Protein AF-A0A520XYL8-F1 (afdb_monomer_lite)

Radius of gyration: 13.06 Å; chains: 1; bounding box: 25×30×32 Å

pLDDT: mean 87.49, std 15.58, range [27.78, 97.94]

Structure (mmCIF, N/CA/C/O backbone):
data_AF-A0A520XYL8-F1
#
_entry.id   AF-A0A520XYL8-F1
#
loop_
_atom_site.group_PDB
_atom_site.id
_atom_site.type_symbol
_atom_site.label_atom_id
_atom_site.label_alt_id
_atom_site.label_comp_id
_atom_site.label_asym_id
_atom_site.label_entity_id
_atom_site.label_seq_id
_atom_site.pdbx_PDB_ins_code
_atom_site.Cartn_x
_atom_site.Cartn_y
_atom_site.Cartn_z
_atom_site.occupancy
_atom_site.B_iso_or_equiv
_atom_site.auth_seq_id
_atom_site.auth_comp_id
_atom_site.auth_asym_id
_atom_site.auth_atom_id
_atom_site.pdbx_PDB_model_num
ATOM 1 N N . MET A 1 1 ? 5.562 -12.865 8.473 1.00 27.78 1 MET A N 1
ATOM 2 C CA . MET A 1 1 ? 5.885 -11.681 9.290 1.00 27.78 1 MET A CA 1
ATOM 3 C C . MET A 1 1 ? 5.702 -10.500 8.352 1.00 27.78 1 MET A C 1
ATOM 5 O O . MET A 1 1 ? 6.429 -10.433 7.374 1.00 27.78 1 MET A O 1
ATOM 9 N N . SER A 1 2 ? 4.633 -9.726 8.512 1.00 30.05 2 SER A N 1
ATOM 10 C CA . SER A 1 2 ? 4.290 -8.602 7.631 1.00 30.05 2 SER A CA 1
ATOM 11 C C . SER A 1 2 ? 4.553 -7.315 8.400 1.00 30.05 2 SER A C 1
ATOM 13 O O . SER A 1 2 ? 3.876 -7.060 9.392 1.00 30.05 2 SER A O 1
ATOM 15 N N . GLU A 1 3 ? 5.569 -6.562 7.991 1.00 32.12 3 GLU A N 1
ATOM 16 C CA . GLU A 1 3 ? 5.846 -5.226 8.517 1.00 32.12 3 GLU A CA 1
ATOM 17 C C . GLU A 1 3 ? 4.922 -4.228 7.817 1.00 32.12 3 GLU A C 1
ATOM 19 O O . GLU A 1 3 ? 4.769 -4.277 6.596 1.00 32.12 3 GLU A O 1
ATOM 24 N N . ILE A 1 4 ? 4.273 -3.354 8.586 1.00 47.47 4 ILE A N 1
ATOM 25 C CA . ILE A 1 4 ? 3.420 -2.293 8.049 1.00 47.47 4 ILE A CA 1
ATOM 26 C C . ILE A 1 4 ? 4.076 -0.970 8.411 1.00 47.47 4 ILE A C 1
ATOM 28 O O . ILE A 1 4 ? 4.212 -0.630 9.586 1.00 47.47 4 ILE A O 1
ATOM 32 N N . PHE A 1 5 ? 4.492 -0.242 7.381 1.00 44.81 5 PHE A N 1
ATOM 33 C CA . PHE A 1 5 ? 4.976 1.124 7.502 1.00 44.81 5 PHE A CA 1
ATOM 34 C C . PHE A 1 5 ? 3.797 2.069 7.289 1.00 44.81 5 PHE A C 1
ATOM 36 O O . PHE A 1 5 ? 3.078 1.953 6.298 1.00 44.81 5 PHE A O 1
ATOM 43 N N . LEU A 1 6 ? 3.595 2.986 8.232 1.00 53.25 6 LEU A N 1
ATOM 44 C CA . LEU A 1 6 ? 2.607 4.054 8.133 1.00 53.25 6 LEU A CA 1
ATOM 45 C C . LEU A 1 6 ? 3.360 5.379 8.198 1.00 53.25 6 LEU A C 1
ATOM 47 O O . LEU A 1 6 ? 4.055 5.643 9.182 1.00 53.25 6 LEU A O 1
ATOM 51 N N . ASP A 1 7 ? 3.228 6.179 7.146 1.00 53.59 7 ASP A N 1
ATOM 52 C CA . ASP A 1 7 ? 3.666 7.570 7.120 1.00 53.59 7 ASP A CA 1
ATOM 53 C C . ASP A 1 7 ? 2.426 8.464 7.244 1.00 53.59 7 ASP A C 1
ATOM 55 O O . ASP A 1 7 ? 1.440 8.276 6.527 1.00 53.59 7 ASP A O 1
ATOM 59 N N . ASP A 1 8 ? 2.442 9.384 8.205 1.00 56.09 8 ASP A N 1
ATOM 60 C CA . ASP A 1 8 ? 1.325 10.282 8.513 1.00 56.09 8 ASP A CA 1
ATOM 61 C C . ASP A 1 8 ? 1.457 11.654 7.826 1.00 56.09 8 ASP A C 1
ATOM 63 O O . ASP A 1 8 ? 0.607 12.529 8.011 1.00 56.09 8 ASP A O 1
ATOM 67 N N . GLY A 1 9 ? 2.507 11.853 7.018 1.00 52.44 9 GLY A N 1
ATOM 68 C CA . GLY A 1 9 ? 2.725 13.072 6.236 1.00 52.44 9 GLY A CA 1
ATOM 69 C C . GLY A 1 9 ? 2.978 14.328 7.080 1.00 52.44 9 GLY A C 1
ATOM 70 O O . GLY A 1 9 ? 2.986 15.437 6.544 1.00 52.44 9 GLY A O 1
ATOM 71 N N . GLN A 1 10 ? 3.185 14.189 8.395 1.00 50.34 10 GLN A N 1
ATOM 72 C CA . GLN A 1 10 ? 3.330 15.299 9.341 1.00 50.34 10 GLN A CA 1
ATOM 73 C C . GLN A 1 10 ? 4.734 15.332 9.954 1.00 50.34 10 GLN A C 1
ATOM 75 O O . GLN A 1 10 ? 4.887 15.338 11.169 1.00 50.34 10 GLN A O 1
ATOM 80 N N . GLY A 1 11 ? 5.781 15.371 9.122 1.00 49.31 11 GLY A N 1
ATOM 81 C CA . GLY A 1 11 ? 7.109 15.907 9.471 1.00 49.31 11 GLY A CA 1
ATOM 82 C C . GLY A 1 11 ? 7.810 15.407 10.749 1.00 49.31 11 GLY A C 1
ATOM 83 O O . GLY A 1 11 ? 8.782 16.033 11.172 1.00 49.31 11 GLY A O 1
ATOM 84 N N . GLY A 1 12 ? 7.372 14.318 11.389 1.00 57.75 12 GLY A N 1
ATOM 85 C CA . GLY A 1 12 ? 7.960 13.898 12.656 1.00 57.75 12 GLY A CA 1
ATOM 86 C C . GLY A 1 12 ? 7.160 12.872 13.450 1.00 57.75 12 GLY A C 1
ATOM 87 O O . GLY A 1 12 ? 6.583 13.227 14.475 1.00 57.75 12 GLY A O 1
ATOM 88 N N . LYS A 1 13 ? 7.232 11.599 13.031 1.00 62.44 13 LYS A N 1
ATOM 89 C CA . LYS A 1 13 ? 7.494 10.386 13.845 1.00 62.44 13 LYS A CA 1
ATOM 90 C C . LYS A 1 13 ? 7.056 9.144 13.062 1.00 62.44 13 LYS A C 1
ATOM 92 O O . LYS A 1 13 ? 5.873 8.849 12.975 1.00 62.44 13 LYS A O 1
ATOM 97 N N . SER A 1 14 ? 8.009 8.354 12.574 1.00 68.12 14 SER A N 1
ATOM 98 C CA . SER A 1 14 ? 7.698 7.019 12.054 1.00 68.12 14 SER A CA 1
ATOM 99 C C . SER A 1 14 ? 7.210 6.117 13.194 1.00 68.12 14 SER A C 1
ATOM 101 O O . SER A 1 14 ? 7.866 6.022 14.236 1.00 68.12 14 SER A O 1
ATOM 103 N N . ARG A 1 15 ? 6.068 5.444 13.009 1.00 80.56 15 ARG A N 1
ATOM 104 C CA . ARG A 1 15 ? 5.571 4.402 13.923 1.00 80.56 15 ARG A CA 1
ATOM 105 C C . ARG A 1 15 ? 5.819 3.033 13.294 1.00 80.56 15 ARG A C 1
ATOM 107 O O . ARG A 1 15 ? 5.401 2.790 12.169 1.00 80.56 15 ARG A O 1
ATOM 114 N N . ALA A 1 16 ? 6.475 2.143 14.034 1.00 83.62 16 ALA A N 1
ATOM 115 C CA . ALA A 1 16 ? 6.598 0.737 13.669 1.00 83.62 16 ALA A CA 1
ATOM 116 C C . ALA A 1 16 ? 5.669 -0.087 14.566 1.00 83.62 16 ALA A C 1
ATOM 118 O O . ALA A 1 16 ? 5.798 -0.052 15.791 1.00 83.62 16 ALA A O 1
ATOM 119 N N . LEU A 1 17 ? 4.731 -0.810 13.955 1.00 84.88 17 LEU A N 1
ATOM 120 C CA . LEU A 1 17 ? 3.818 -1.724 14.639 1.00 84.88 17 LEU A CA 1
ATOM 121 C C . LEU A 1 17 ? 4.221 -3.156 14.269 1.00 84.88 17 LEU A C 1
ATOM 123 O O . LEU A 1 17 ? 4.251 -3.512 13.093 1.00 84.88 17 LEU A O 1
ATOM 127 N N . ILE A 1 18 ? 4.568 -3.969 15.269 1.00 86.75 18 ILE A N 1
ATOM 128 C CA . ILE A 1 18 ? 5.004 -5.361 15.080 1.00 86.75 18 ILE A CA 1
ATOM 129 C C . ILE A 1 18 ? 3.959 -6.273 15.724 1.00 86.75 18 ILE A C 1
ATOM 131 O O . ILE A 1 18 ? 3.631 -6.109 16.897 1.00 86.75 18 ILE A O 1
ATOM 135 N N . GLY A 1 19 ? 3.429 -7.234 14.968 1.00 90.06 19 GLY A N 1
ATOM 136 C CA . GLY A 1 19 ? 2.405 -8.162 15.452 1.00 90.06 19 GLY A CA 1
ATOM 137 C C . GLY A 1 19 ? 1.429 -8.581 14.359 1.00 90.06 19 GLY A C 1
ATOM 138 O O . GLY A 1 19 ? 1.703 -8.399 13.169 1.00 90.06 19 GLY A O 1
ATOM 139 N N . ALA A 1 20 ? 0.295 -9.163 14.753 1.00 91.06 20 ALA A N 1
ATOM 140 C CA . ALA A 1 20 ? -0.786 -9.416 13.811 1.00 91.06 20 ALA A CA 1
ATOM 141 C C . ALA A 1 20 ? -1.471 -8.092 13.447 1.00 91.06 20 ALA A C 1
ATOM 143 O O . ALA A 1 20 ? -1.689 -7.245 14.305 1.00 91.06 20 ALA A O 1
ATOM 144 N N . LEU A 1 21 ? -1.849 -7.919 12.177 1.00 91.88 21 LEU A N 1
ATOM 145 C CA . LEU A 1 21 ? -2.500 -6.689 11.711 1.00 91.88 21 LEU A CA 1
ATOM 146 C C . LEU A 1 21 ? -3.792 -6.368 12.484 1.00 91.88 21 LEU A C 1
ATOM 148 O O . LEU A 1 21 ? -4.068 -5.206 12.757 1.00 91.88 21 LEU A O 1
ATOM 152 N N . GLY A 1 22 ? -4.554 -7.398 12.866 1.00 93.81 22 GLY A N 1
ATOM 153 C CA . GLY A 1 22 ? -5.787 -7.237 13.641 1.00 93.81 22 GLY A CA 1
ATOM 154 C C . GLY A 1 22 ? -5.574 -6.574 15.003 1.00 93.81 22 GLY A C 1
ATOM 155 O O . GLY A 1 22 ? -6.428 -5.807 15.428 1.00 93.81 22 GLY A O 1
ATOM 156 N N . ASP A 1 23 ? -4.418 -6.790 15.637 1.00 94.56 23 ASP A N 1
ATOM 157 C CA . ASP A 1 23 ? -4.093 -6.202 16.945 1.00 94.56 23 ASP A CA 1
ATOM 158 C C . ASP A 1 23 ? -3.882 -4.679 16.859 1.00 94.56 23 ASP A C 1
ATOM 160 O O . ASP A 1 23 ? -3.926 -3.984 17.869 1.00 94.56 23 ASP A O 1
ATOM 164 N N . HIS A 1 24 ? -3.656 -4.165 15.646 1.00 94.19 24 HIS A N 1
ATOM 165 C CA . HIS A 1 24 ? -3.289 -2.775 15.370 1.00 94.19 24 HIS A CA 1
ATOM 166 C C . HIS A 1 24 ? -4.331 -2.034 14.521 1.00 94.19 24 HIS A C 1
ATOM 168 O O . HIS A 1 24 ? -4.111 -0.885 14.140 1.00 94.19 24 HIS A O 1
ATOM 174 N N . ALA A 1 25 ? -5.460 -2.670 14.194 1.00 93.38 25 ALA A N 1
ATOM 175 C CA . ALA A 1 25 ? -6.455 -2.105 13.284 1.00 93.38 25 ALA A CA 1
ATOM 176 C C . ALA A 1 25 ? -7.033 -0.778 13.803 1.00 93.38 25 ALA A C 1
ATOM 178 O O . ALA A 1 25 ? -7.140 0.184 13.046 1.00 93.38 25 ALA A O 1
ATOM 179 N N . GLU A 1 26 ? -7.340 -0.700 15.101 1.00 93.44 26 GLU A N 1
ATOM 180 C CA . GLU A 1 26 ? -7.861 0.520 15.732 1.00 93.44 26 GLU A CA 1
ATOM 181 C C . GLU A 1 26 ? -6.858 1.678 15.661 1.00 93.44 26 GLU A C 1
ATOM 183 O O . GLU A 1 26 ? -7.231 2.793 15.300 1.00 93.44 26 GLU A O 1
ATOM 188 N N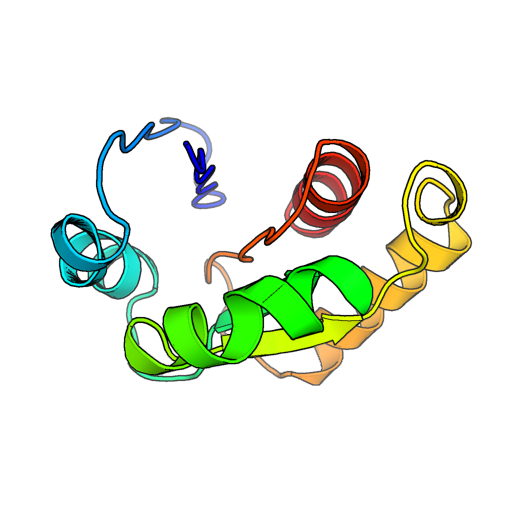 . ASP A 1 27 ? -5.576 1.409 15.912 1.00 91.75 27 ASP A N 1
ATOM 189 C CA . ASP A 1 27 ? -4.497 2.398 15.813 1.00 91.75 27 ASP A CA 1
ATOM 190 C C . ASP A 1 27 ? -4.354 2.951 14.386 1.00 91.75 27 ASP A C 1
ATOM 192 O O . ASP A 1 27 ? -4.184 4.159 14.192 1.00 91.75 27 ASP A O 1
ATOM 196 N N . ILE A 1 28 ? -4.446 2.077 13.379 1.00 92.00 28 ILE A N 1
ATOM 197 C CA . ILE A 1 28 ? -4.388 2.449 11.958 1.00 92.00 28 ILE A CA 1
ATOM 198 C C . ILE A 1 28 ? -5.601 3.303 11.578 1.00 92.00 28 ILE A C 1
ATOM 200 O O . ILE A 1 28 ? -5.455 4.334 10.920 1.00 92.00 28 ILE A O 1
ATOM 204 N N . MET A 1 29 ? -6.798 2.910 12.014 1.00 92.56 29 MET A N 1
ATOM 205 C CA . MET A 1 29 ? -8.025 3.656 11.724 1.00 92.56 29 MET A CA 1
ATOM 206 C C . MET A 1 29 ? -8.075 5.001 12.458 1.00 92.56 29 MET A C 1
ATOM 208 O O . MET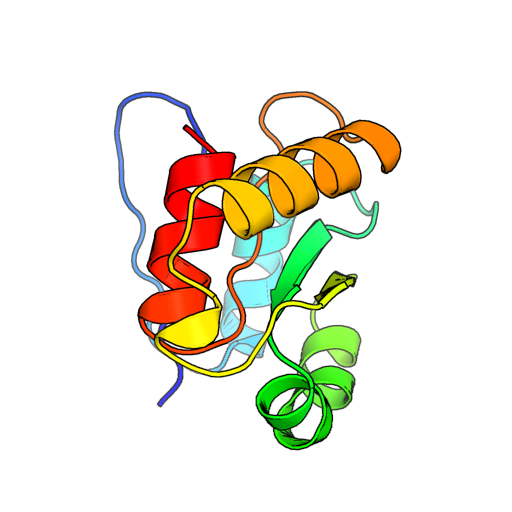 A 1 29 ? -8.550 5.990 11.897 1.00 92.56 29 MET A O 1
ATOM 212 N N . ALA A 1 30 ? -7.512 5.083 13.665 1.00 91.56 30 ALA A N 1
ATOM 213 C CA . ALA A 1 30 ? -7.348 6.342 14.382 1.00 91.56 30 ALA A CA 1
ATOM 214 C C . ALA A 1 30 ? -6.431 7.314 13.619 1.00 91.56 30 ALA A C 1
ATOM 216 O O . ALA A 1 30 ? -6.751 8.498 13.520 1.00 91.56 30 ALA A O 1
ATOM 217 N N . LEU A 1 31 ? -5.339 6.818 13.020 1.00 88.94 31 LEU A N 1
ATOM 218 C CA . LEU A 1 31 ? -4.479 7.614 12.131 1.00 88.94 31 LEU A CA 1
ATOM 219 C C . LEU A 1 31 ? -5.209 8.041 10.849 1.00 88.94 31 LEU A C 1
ATOM 221 O O . LEU A 1 31 ? -5.032 9.162 10.381 1.00 88.94 31 LEU A O 1
ATOM 225 N N . ALA A 1 32 ? -6.054 7.172 10.290 1.00 90.50 32 ALA A N 1
ATOM 226 C CA . ALA A 1 32 ? -6.830 7.472 9.089 1.00 90.50 32 ALA A CA 1
ATOM 227 C C . ALA A 1 32 ? -7.874 8.586 9.276 1.00 90.50 32 ALA A C 1
ATOM 229 O O . ALA A 1 32 ? -8.264 9.230 8.294 1.00 90.50 32 ALA A O 1
ATOM 230 N N . GLY A 1 33 ? -8.364 8.779 10.504 1.00 90.62 33 GLY A N 1
ATOM 231 C CA . GLY A 1 33 ? -9.298 9.844 10.875 1.00 90.62 33 GLY A CA 1
ATOM 232 C C . GLY A 1 33 ? -10.699 9.742 10.252 1.00 90.62 33 GLY A C 1
ATOM 233 O O . GLY A 1 33 ? -11.472 10.694 10.348 1.00 90.62 33 GLY A O 1
ATOM 234 N N . SER A 1 34 ? -11.035 8.633 9.577 1.00 89.19 34 SER A N 1
ATOM 235 C CA . SER A 1 34 ? -12.370 8.361 9.019 1.00 89.19 34 SER A CA 1
ATOM 236 C C . SER A 1 34 ? -12.536 6.895 8.601 1.00 89.19 34 SER A C 1
ATOM 238 O O . SER A 1 34 ? -11.548 6.233 8.295 1.00 89.19 34 SER A O 1
ATOM 240 N N . ASP A 1 35 ? -13.787 6.444 8.456 1.00 89.31 35 ASP A N 1
ATOM 241 C CA . ASP A 1 35 ? -14.141 5.069 8.043 1.00 89.31 35 ASP A CA 1
ATOM 242 C C . ASP A 1 35 ? -14.123 4.836 6.524 1.00 89.31 35 ASP A C 1
ATOM 244 O O . ASP A 1 35 ? -14.492 3.770 6.030 1.00 89.31 35 ASP A O 1
ATOM 248 N N . LYS A 1 36 ? -13.740 5.844 5.736 1.00 90.88 36 LYS A N 1
ATOM 249 C CA . LYS A 1 36 ? -13.608 5.665 4.288 1.00 90.88 36 LYS A CA 1
ATOM 250 C C . LYS A 1 36 ? -12.487 4.648 4.005 1.00 90.88 36 LYS A C 1
ATOM 252 O O . LYS A 1 36 ? -11.470 4.696 4.695 1.00 90.88 36 LYS A O 1
ATOM 257 N N . PRO A 1 37 ? -12.574 3.844 2.932 1.00 94.25 37 PRO A N 1
ATOM 258 C CA . PRO A 1 37 ? -11.477 2.968 2.524 1.00 94.25 37 PRO A CA 1
ATOM 259 C C . PRO A 1 37 ? -10.153 3.716 2.363 1.00 94.25 37 PRO A C 1
ATOM 261 O O . PRO A 1 37 ? -10.159 4.910 2.056 1.00 94.25 37 PRO A O 1
ATOM 264 N N . LEU A 1 38 ? -9.039 3.049 2.641 1.00 94.81 38 LEU A N 1
ATOM 265 C CA . LEU A 1 38 ? -7.690 3.596 2.520 1.00 94.81 38 LEU A CA 1
ATOM 266 C C . LEU A 1 38 ? -7.099 3.250 1.152 1.00 94.81 38 LEU A C 1
ATOM 268 O O . LEU A 1 38 ? -7.210 2.088 0.752 1.00 94.81 38 LEU A O 1
ATOM 272 N N . PRO A 1 39 ? -6.423 4.194 0.470 1.00 95.56 39 PRO A N 1
ATOM 273 C CA . PRO A 1 39 ? -5.640 3.873 -0.717 1.00 95.56 39 PRO A CA 1
ATOM 274 C C . PRO A 1 39 ? -4.663 2.746 -0.402 1.00 95.56 39 PRO A C 1
ATOM 276 O O . PRO A 1 39 ? -3.891 2.851 0.553 1.00 95.56 39 PRO A O 1
ATOM 279 N N . CYS A 1 40 ? -4.688 1.675 -1.188 1.00 97.00 40 CYS A N 1
ATOM 280 C CA . CYS A 1 40 ? -3.822 0.524 -0.972 1.00 97.00 40 CYS A CA 1
ATOM 281 C C . CYS A 1 40 ? -3.026 0.204 -2.233 1.00 97.00 40 CYS A C 1
ATOM 283 O O . CYS A 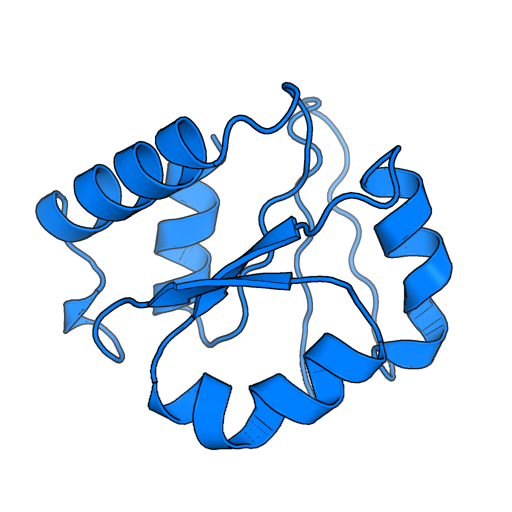1 40 ? -3.566 -0.353 -3.179 1.00 97.00 40 CYS A O 1
ATOM 285 N N . VAL A 1 41 ? -1.736 0.525 -2.255 1.00 97.50 41 VAL A N 1
ATOM 286 C CA . VAL A 1 41 ? -0.858 0.141 -3.366 1.00 97.50 41 VAL A CA 1
ATOM 287 C C . VAL A 1 41 ? -0.402 -1.298 -3.146 1.00 97.50 41 VAL A C 1
ATOM 289 O O . VAL A 1 41 ? 0.098 -1.640 -2.072 1.00 97.50 41 VAL A O 1
ATOM 292 N N . THR A 1 42 ? -0.585 -2.155 -4.148 1.00 97.94 42 THR A N 1
ATOM 293 C CA . THR A 1 42 ? -0.249 -3.585 -4.071 1.00 97.94 42 THR A CA 1
ATOM 294 C C . THR A 1 42 ? -0.028 -4.179 -5.463 1.00 97.94 42 THR A C 1
ATOM 296 O O . THR A 1 42 ? -0.313 -3.537 -6.470 1.00 97.94 42 THR A O 1
ATOM 299 N N . ASP A 1 43 ? 0.462 -5.414 -5.535 1.00 96.81 43 ASP A N 1
ATOM 300 C CA . ASP A 1 43 ? 0.497 -6.193 -6.776 1.00 96.81 43 ASP A CA 1
ATOM 301 C C . ASP A 1 43 ? -0.534 -7.333 -6.740 1.00 96.81 43 ASP A C 1
ATOM 303 O O . ASP A 1 43 ? -1.023 -7.733 -5.678 1.00 96.81 43 ASP A O 1
ATOM 307 N N . GLU A 1 44 ? -0.883 -7.869 -7.911 1.00 96.25 44 GLU A N 1
ATOM 308 C CA . GLU A 1 44 ? -1.904 -8.919 -8.032 1.00 96.25 44 GLU A CA 1
ATOM 309 C C . GLU A 1 44 ? -1.555 -10.192 -7.245 1.00 96.25 44 GLU A C 1
ATOM 311 O O . GLU A 1 44 ? -2.442 -10.860 -6.707 1.00 96.25 44 GLU A O 1
ATOM 316 N N . HIS A 1 45 ? -0.268 -10.536 -7.147 1.00 95.31 45 HIS A N 1
ATOM 317 C CA . HIS A 1 45 ? 0.169 -11.740 -6.454 1.00 95.31 45 HIS A CA 1
ATOM 318 C C . HIS A 1 45 ? -0.048 -11.602 -4.946 1.00 95.31 45 HIS A C 1
ATOM 320 O O . HIS A 1 45 ? -0.676 -12.469 -4.335 1.00 95.31 45 HIS A O 1
ATOM 326 N N . ILE A 1 46 ? 0.400 -10.496 -4.355 1.00 96.06 46 ILE A N 1
ATOM 327 C CA . ILE A 1 46 ? 0.198 -10.210 -2.932 1.00 96.06 46 ILE A CA 1
ATOM 328 C C . ILE A 1 46 ? -1.291 -10.090 -2.606 1.00 96.06 46 ILE A C 1
ATOM 330 O O . ILE A 1 46 ? -1.752 -10.677 -1.621 1.00 96.06 46 ILE A O 1
ATOM 334 N N . TRP A 1 47 ? -2.063 -9.406 -3.451 1.00 97.31 47 TRP A N 1
ATOM 335 C CA . TRP A 1 47 ? -3.504 -9.289 -3.254 1.00 97.31 47 TRP A CA 1
ATOM 336 C C . TRP A 1 47 ? -4.211 -10.646 -3.297 1.00 97.31 47 TRP A C 1
ATOM 338 O O . TRP A 1 47 ? -5.054 -10.921 -2.446 1.00 97.31 47 TRP A O 1
ATOM 348 N N . SER A 1 48 ? -3.825 -11.539 -4.213 1.00 97.12 48 SER A N 1
ATOM 349 C CA . SER A 1 48 ? -4.402 -12.890 -4.280 1.00 97.12 48 SER A CA 1
ATOM 350 C C . SER A 1 48 ? -4.139 -13.724 -3.019 1.00 97.12 48 SER A C 1
ATOM 352 O O . SER A 1 48 ? -4.970 -14.545 -2.636 1.00 97.12 48 SER A O 1
ATOM 354 N N . LEU A 1 49 ? -3.004 -13.498 -2.349 1.00 96.44 49 LEU A N 1
ATOM 355 C CA . LEU A 1 49 ? -2.605 -14.232 -1.148 1.00 96.44 49 LEU A CA 1
ATOM 356 C C . LEU A 1 49 ? -3.196 -13.646 0.138 1.00 96.44 49 LEU A C 1
ATOM 358 O O . LEU A 1 49 ? -3.483 -14.385 1.084 1.00 96.44 49 LEU A O 1
ATOM 362 N N . HIS A 1 50 ? -3.325 -12.320 0.208 1.00 96.19 50 HIS A N 1
ATOM 363 C CA . HIS A 1 50 ? -3.578 -11.616 1.467 1.00 96.19 50 HIS A CA 1
ATOM 364 C C . HIS A 1 50 ? -4.727 -10.607 1.406 1.00 96.19 50 HIS A C 1
ATOM 366 O O . HIS A 1 50 ? -5.278 -10.283 2.456 1.00 96.19 50 HIS A O 1
ATOM 372 N N . GLY A 1 51 ? -5.131 -10.156 0.217 1.00 94.38 51 GLY A N 1
ATOM 373 C CA . GLY A 1 51 ? -6.075 -9.055 0.014 1.00 94.38 51 GLY A CA 1
ATOM 374 C C . GLY A 1 51 ? -7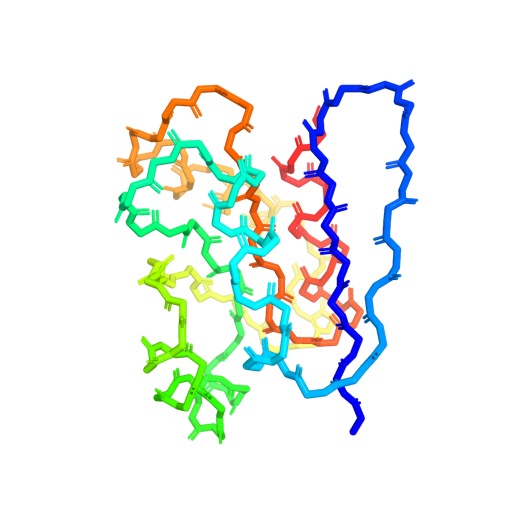.389 -9.233 0.766 1.00 94.38 51 GLY A C 1
ATOM 375 O O . GLY A 1 51 ? -7.757 -8.357 1.537 1.00 94.38 51 GLY A O 1
ATOM 376 N N . SER A 1 52 ? -8.041 -10.398 0.646 1.00 95.06 52 SER A N 1
ATOM 377 C CA . SER A 1 52 ? -9.293 -10.674 1.376 1.00 95.06 52 SER A CA 1
ATOM 378 C C . SER A 1 52 ? -9.112 -10.569 2.891 1.00 95.06 52 SER A C 1
ATOM 380 O O . SER A 1 52 ? -9.884 -9.895 3.557 1.00 95.06 52 SER A O 1
ATOM 382 N N . ARG A 1 53 ? -8.059 -11.189 3.438 1.00 95.56 53 ARG A N 1
ATOM 383 C CA . ARG A 1 53 ? -7.820 -11.211 4.888 1.00 95.56 53 ARG A CA 1
ATOM 384 C C . ARG A 1 53 ? -7.496 -9.825 5.440 1.00 95.56 53 ARG A C 1
ATOM 386 O O . ARG A 1 53 ? -7.825 -9.532 6.582 1.00 95.56 53 ARG A O 1
ATOM 393 N N . VAL A 1 54 ? -6.805 -9.000 4.659 1.00 96.19 54 VAL A N 1
ATOM 394 C CA . VAL A 1 54 ? -6.496 -7.619 5.040 1.00 96.19 54 VAL A CA 1
ATOM 395 C C . VAL A 1 54 ? -7.749 -6.751 4.924 1.00 96.19 54 VAL A C 1
ATOM 397 O O . VAL A 1 54 ? -8.012 -5.975 5.836 1.00 96.19 54 VAL A O 1
ATOM 400 N N . ALA A 1 55 ? -8.544 -6.923 3.863 1.00 94.75 55 ALA A N 1
ATOM 401 C CA . ALA A 1 55 ? -9.796 -6.197 3.646 1.00 94.75 55 ALA A CA 1
ATOM 402 C C . ALA A 1 55 ? -10.867 -6.497 4.713 1.00 94.75 55 ALA A C 1
ATOM 404 O O . ALA A 1 55 ? -11.691 -5.636 5.009 1.00 94.75 55 ALA A O 1
ATOM 405 N N . ASP A 1 56 ? -10.827 -7.684 5.328 1.00 95.88 56 ASP A N 1
ATOM 406 C CA . ASP A 1 56 ? -11.673 -8.033 6.479 1.00 95.88 56 ASP A CA 1
ATOM 407 C C . ASP A 1 56 ? -11.300 -7.253 7.758 1.00 95.88 56 ASP A C 1
ATOM 409 O O . ASP A 1 56 ? -12.098 -7.179 8.691 1.00 95.88 56 ASP A O 1
ATOM 413 N N . ILE A 1 57 ? -10.084 -6.695 7.828 1.00 96.50 57 ILE A N 1
ATOM 414 C CA . ILE A 1 57 ? -9.555 -5.984 9.005 1.00 96.50 57 ILE A CA 1
ATOM 415 C C . ILE A 1 57 ? -9.551 -4.468 8.782 1.00 96.50 57 ILE A C 1
ATOM 417 O O . ILE A 1 57 ? -9.879 -3.706 9.689 1.00 96.50 57 ILE A O 1
ATOM 421 N N . LEU A 1 58 ? -9.159 -4.025 7.587 1.00 95.94 58 LEU A N 1
ATOM 422 C CA . LEU A 1 58 ? -9.069 -2.621 7.202 1.00 95.94 58 LEU A CA 1
ATOM 423 C C . LEU A 1 58 ? -9.855 -2.395 5.908 1.00 95.94 58 LEU A C 1
ATOM 425 O O . LEU A 1 58 ? -9.686 -3.160 4.961 1.00 95.94 58 LEU A O 1
ATOM 429 N N . PRO A 1 59 ? -10.655 -1.325 5.798 1.00 95.19 59 PRO A N 1
ATOM 430 C CA . PRO A 1 59 ? -11.305 -0.992 4.542 1.00 95.19 59 PRO A CA 1
ATOM 431 C C . PRO A 1 59 ? -10.253 -0.464 3.555 1.00 95.19 59 PRO A C 1
ATOM 433 O O . PRO A 1 59 ? -9.608 0.552 3.816 1.00 95.19 59 PRO A O 1
ATOM 436 N N . LEU A 1 60 ? -10.074 -1.137 2.417 1.00 95.50 60 LEU A N 1
ATOM 437 C CA . LEU A 1 60 ? -9.047 -0.808 1.419 1.00 95.50 60 LEU A CA 1
ATOM 438 C C . LEU A 1 60 ? -9.653 -0.472 0.050 1.00 95.50 60 LEU A C 1
ATOM 440 O O . LEU A 1 60 ? -10.643 -1.077 -0.358 1.00 95.50 60 LEU A O 1
ATOM 444 N N . ASP A 1 61 ? -9.014 0.452 -0.666 1.00 95.38 61 ASP A N 1
ATOM 445 C CA . ASP A 1 61 ? -9.264 0.781 -2.073 1.00 95.38 61 ASP A CA 1
ATOM 446 C C . ASP A 1 61 ? -7.989 0.486 -2.895 1.00 95.38 61 ASP A C 1
ATOM 448 O O . ASP A 1 61 ? -7.037 1.281 -2.873 1.00 95.38 61 ASP A O 1
ATOM 452 N N . PRO A 1 62 ? -7.892 -0.704 -3.521 1.00 96.88 62 PRO A N 1
ATOM 453 C CA . PRO A 1 62 ? -6.646 -1.193 -4.095 1.00 96.88 62 PRO A CA 1
ATOM 454 C C . PRO A 1 62 ? -6.259 -0.491 -5.404 1.00 96.88 62 PRO A C 1
ATOM 456 O O . PRO A 1 62 ? -7.061 -0.324 -6.321 1.00 96.88 62 PRO A O 1
ATOM 459 N N . ILE A 1 63 ? -4.972 -0.172 -5.517 1.00 97.62 63 ILE A N 1
ATOM 460 C CA . ILE A 1 63 ? -4.285 0.354 -6.695 1.00 97.62 63 ILE A CA 1
ATOM 461 C C . ILE A 1 63 ? -3.221 -0.674 -7.078 1.00 97.62 63 ILE A C 1
ATOM 463 O O . ILE A 1 63 ? -2.224 -0.854 -6.374 1.00 97.62 63 ILE A O 1
ATOM 467 N N . PHE A 1 64 ? -3.449 -1.362 -8.193 1.00 97.38 64 PHE A N 1
ATOM 468 C CA . PHE A 1 64 ? -2.567 -2.428 -8.651 1.00 97.38 64 PHE A CA 1
ATOM 469 C C . PHE A 1 64 ? -1.380 -1.888 -9.442 1.00 97.38 64 PHE A C 1
ATOM 471 O O . PHE A 1 64 ? -1.542 -1.067 -10.347 1.00 97.38 64 PHE A O 1
ATOM 478 N N . VAL A 1 65 ? -0.194 -2.401 -9.128 1.00 96.94 65 VAL A N 1
ATOM 479 C CA . VAL A 1 65 ? 1.053 -2.123 -9.846 1.00 96.94 65 VAL A CA 1
ATOM 480 C C . VAL A 1 65 ? 1.703 -3.425 -10.322 1.00 96.94 65 VAL A C 1
ATOM 482 O O . VAL A 1 65 ? 1.392 -4.500 -9.797 1.00 96.94 65 VAL A O 1
ATOM 485 N N . PRO A 1 66 ? 2.606 -3.366 -11.321 1.00 95.75 66 PRO A N 1
ATOM 486 C CA . PRO A 1 66 ? 3.391 -4.523 -11.724 1.00 95.75 66 PRO A CA 1
ATOM 487 C C . PRO A 1 66 ? 4.166 -5.128 -10.550 1.00 95.75 66 PRO A C 1
ATOM 489 O O . PRO A 1 66 ? 4.494 -4.465 -9.569 1.00 95.75 66 PRO A O 1
ATOM 492 N N . ARG A 1 67 ? 4.498 -6.411 -10.650 1.00 92.94 67 ARG A N 1
ATOM 493 C CA . ARG A 1 67 ? 5.245 -7.092 -9.594 1.00 92.94 67 ARG A CA 1
ATOM 494 C C . ARG A 1 67 ? 6.725 -6.693 -9.616 1.00 92.94 67 ARG A C 1
ATOM 496 O O . ARG A 1 67 ? 7.358 -6.694 -10.666 1.00 92.94 67 ARG A O 1
ATOM 503 N N . GLY A 1 68 ? 7.311 -6.503 -8.434 1.00 88.19 68 GLY A N 1
ATOM 504 C CA . GLY A 1 68 ? 8.764 -6.380 -8.271 1.00 88.19 68 GLY A CA 1
ATOM 505 C C . GLY A 1 68 ? 9.346 -5.098 -8.873 1.00 88.19 68 GLY A C 1
ATOM 506 O O . GLY A 1 68 ? 8.710 -4.051 -8.845 1.00 88.19 68 GLY A O 1
ATOM 507 N N . GLU A 1 69 ? 10.573 -5.170 -9.394 1.00 89.56 69 GLU A N 1
ATOM 508 C CA . GLU A 1 69 ? 11.300 -3.998 -9.915 1.00 89.56 69 GLU A CA 1
ATOM 509 C C . GLU A 1 69 ? 10.647 -3.377 -11.162 1.00 89.56 69 GLU A C 1
ATOM 511 O O . GLU A 1 69 ? 10.876 -2.204 -11.444 1.00 89.56 69 GLU A O 1
ATOM 516 N N . ASP A 1 70 ? 9.760 -4.098 -11.856 1.00 88.81 70 ASP A N 1
ATOM 517 C CA . ASP A 1 70 ? 8.991 -3.543 -12.978 1.00 88.81 70 ASP A CA 1
ATOM 518 C C . ASP A 1 70 ? 8.041 -2.415 -12.532 1.00 88.81 70 ASP A C 1
ATOM 520 O O . ASP A 1 70 ? 7.685 -1.549 -13.335 1.00 88.81 70 ASP A O 1
ATOM 524 N N . ALA A 1 71 ? 7.667 -2.368 -11.245 1.00 88.00 71 ALA A N 1
ATOM 525 C CA . ALA A 1 71 ? 6.940 -1.238 -10.667 1.00 88.00 71 ALA A CA 1
ATOM 526 C C . ALA A 1 71 ? 7.819 0.001 -10.431 1.00 88.00 71 ALA A C 1
ATOM 528 O O . ALA A 1 71 ? 7.292 1.106 -10.302 1.00 88.00 71 ALA A O 1
ATOM 529 N N . LYS A 1 72 ? 9.150 -0.138 -10.382 1.00 89.00 72 LYS A N 1
ATOM 530 C CA . LYS A 1 72 ? 10.064 0.954 -10.017 1.00 89.00 72 LYS A CA 1
ATOM 531 C C . LYS A 1 72 ? 10.434 1.818 -11.212 1.00 89.00 72 LYS A C 1
ATOM 533 O O . LYS A 1 72 ? 11.577 1.862 -11.664 1.00 89.00 72 LYS A O 1
ATOM 538 N N . ASN A 1 73 ? 9.452 2.543 -11.727 1.00 92.88 73 ASN A N 1
ATOM 539 C CA . ASN A 1 73 ? 9.695 3.548 -12.751 1.00 92.88 73 ASN A CA 1
ATOM 540 C C . ASN A 1 73 ? 8.743 4.743 -12.622 1.00 92.88 73 ASN A C 1
ATOM 542 O O . ASN A 1 73 ? 7.689 4.678 -11.990 1.00 92.88 73 ASN A O 1
ATOM 546 N N . TRP A 1 74 ? 9.122 5.848 -13.264 1.00 96.25 74 TRP A N 1
ATOM 547 C CA . TRP A 1 74 ? 8.383 7.109 -13.206 1.00 96.25 74 TRP A CA 1
ATOM 548 C C . TRP A 1 74 ? 6.963 7.021 -13.764 1.00 96.25 74 TRP A C 1
ATOM 550 O O . TRP A 1 74 ? 6.078 7.717 -13.273 1.00 96.25 74 TRP A O 1
ATOM 560 N N . ALA A 1 75 ? 6.726 6.167 -14.764 1.00 96.88 75 ALA A N 1
ATOM 561 C CA . ALA A 1 75 ? 5.390 5.996 -15.326 1.00 96.88 75 ALA A CA 1
ATOM 562 C C . ALA A 1 75 ? 4.446 5.338 -14.309 1.00 96.88 75 ALA A C 1
ATOM 564 O O . ALA A 1 75 ? 3.310 5.781 -14.151 1.00 96.88 75 ALA A O 1
ATOM 565 N N . GLN A 1 76 ? 4.933 4.341 -13.567 1.00 96.94 76 GLN A N 1
ATOM 566 C CA . GLN A 1 76 ? 4.170 3.707 -12.492 1.00 96.94 76 GLN A CA 1
ATOM 567 C C . GLN A 1 76 ? 3.934 4.664 -11.324 1.00 96.94 76 GLN A C 1
ATOM 569 O O . GLN A 1 76 ? 2.812 4.745 -10.833 1.00 96.94 76 GLN A O 1
ATOM 574 N N . LEU A 1 77 ? 4.933 5.470 -10.942 1.00 97.31 77 LEU A N 1
ATOM 575 C CA . LEU A 1 77 ? 4.752 6.481 -9.894 1.00 97.31 77 LEU A CA 1
ATOM 576 C C . LEU A 1 77 ? 3.669 7.493 -10.282 1.00 97.31 77 LEU A C 1
ATOM 578 O O . LEU A 1 77 ? 2.753 7.753 -9.505 1.00 97.31 77 LEU A O 1
ATOM 582 N N . ALA A 1 78 ? 3.731 8.020 -11.508 1.00 97.19 78 ALA A N 1
ATOM 583 C CA . ALA A 1 78 ? 2.724 8.944 -12.021 1.00 97.19 78 ALA A CA 1
ATOM 584 C C . ALA A 1 78 ? 1.323 8.310 -12.061 1.00 97.19 78 ALA A C 1
ATOM 586 O O . ALA A 1 78 ? 0.337 8.975 -11.730 1.00 97.19 78 ALA A O 1
ATOM 587 N N . SER A 1 79 ? 1.231 7.025 -12.421 1.00 97.06 79 SER A N 1
ATOM 588 C CA . SER A 1 79 ? -0.025 6.268 -12.409 1.00 97.06 79 SER A CA 1
ATOM 589 C C . SER A 1 79 ? -0.597 6.138 -10.995 1.00 97.06 79 SER A C 1
ATOM 591 O O . SER A 1 79 ? -1.782 6.398 -10.796 1.00 97.06 79 SER A O 1
ATOM 593 N N . VAL A 1 80 ? 0.236 5.802 -10.004 1.00 96.50 80 VAL A N 1
ATOM 594 C CA . VAL A 1 80 ? -0.184 5.693 -8.597 1.00 96.50 80 VAL A CA 1
ATOM 595 C C . VAL A 1 80 ? -0.654 7.042 -8.056 1.00 96.50 80 VAL A C 1
ATOM 597 O O . VAL A 1 80 ? -1.754 7.117 -7.515 1.00 96.50 80 VAL A O 1
ATOM 600 N N . ILE A 1 81 ? 0.112 8.119 -8.260 1.00 95.56 81 ILE A N 1
ATOM 601 C CA . ILE A 1 81 ? -0.280 9.477 -7.839 1.00 95.56 81 ILE A CA 1
ATOM 602 C C . ILE A 1 81 ? -1.633 9.860 -8.450 1.00 95.56 81 ILE A C 1
ATOM 604 O O . ILE A 1 81 ? -2.515 10.366 -7.755 1.00 95.56 81 ILE A O 1
ATOM 608 N N . SER A 1 82 ? -1.815 9.584 -9.744 1.00 95.75 82 SER A N 1
ATOM 609 C CA . SER A 1 82 ? -3.069 9.873 -10.444 1.00 95.75 82 SER A CA 1
ATOM 610 C C . SER A 1 82 ? -4.236 9.069 -9.867 1.00 95.75 82 SER A C 1
ATOM 612 O O . SER A 1 82 ? -5.300 9.633 -9.624 1.00 95.75 82 SER A O 1
ATOM 614 N N . ALA A 1 83 ? -4.037 7.776 -9.597 1.00 95.69 83 ALA A N 1
ATOM 615 C CA . ALA A 1 83 ? -5.058 6.912 -9.011 1.00 95.69 83 ALA A CA 1
ATOM 616 C C . ALA A 1 83 ? -5.481 7.390 -7.612 1.00 95.69 83 ALA A C 1
ATOM 618 O O . ALA A 1 83 ? -6.673 7.575 -7.369 1.00 95.69 83 ALA A O 1
ATOM 619 N N . VAL A 1 84 ? -4.519 7.687 -6.730 1.00 92.75 84 VAL A N 1
ATOM 620 C CA . VAL A 1 84 ? -4.790 8.219 -5.381 1.00 92.75 84 VAL A CA 1
ATOM 621 C C . VAL A 1 84 ? -5.549 9.548 -5.456 1.00 92.75 84 VAL A C 1
ATOM 623 O O . VAL A 1 84 ? -6.519 9.756 -4.725 1.00 92.75 84 VAL A O 1
ATOM 626 N N . ALA A 1 85 ? -5.159 10.441 -6.371 1.00 91.50 85 ALA A N 1
ATOM 627 C CA . ALA A 1 85 ? -5.847 11.715 -6.572 1.00 91.50 85 ALA A CA 1
ATOM 628 C C . ALA A 1 85 ? -7.302 11.528 -7.045 1.00 91.50 85 ALA A C 1
ATOM 630 O O . ALA A 1 85 ? -8.195 12.250 -6.594 1.00 91.50 85 ALA A O 1
ATOM 631 N N . CYS A 1 86 ? -7.565 10.543 -7.910 1.00 93.38 86 CYS A N 1
ATOM 632 C CA . CYS A 1 86 ? -8.910 10.225 -8.397 1.00 93.38 86 CYS A CA 1
ATOM 633 C C . CYS A 1 86 ? -9.839 9.649 -7.317 1.00 93.38 86 CYS A C 1
ATOM 635 O O . CYS A 1 86 ? -11.051 9.844 -7.406 1.00 93.38 86 CYS A O 1
ATOM 637 N N . GLN A 1 87 ? -9.303 8.990 -6.286 1.00 90.44 87 GLN A N 1
ATOM 638 C CA . GLN A 1 87 ? -10.098 8.426 -5.186 1.00 90.44 87 GLN A CA 1
ATOM 639 C C . GLN A 1 87 ? -10.663 9.497 -4.220 1.00 90.44 87 GLN A C 1
ATOM 641 O O . GLN A 1 87 ? -11.514 9.203 -3.378 1.00 90.44 87 GLN A O 1
ATOM 646 N N . ASN A 1 88 ? -10.258 10.769 -4.364 1.00 86.06 88 ASN A N 1
ATOM 647 C CA . ASN A 1 88 ? -10.816 11.924 -3.640 1.00 86.06 88 ASN A CA 1
ATOM 648 C C . ASN A 1 88 ? -10.778 11.778 -2.100 1.00 86.06 88 ASN A C 1
ATOM 650 O O . ASN A 1 88 ? -11.747 12.050 -1.373 1.00 86.06 88 ASN A O 1
ATOM 654 N N . HIS A 1 89 ? -9.634 11.321 -1.595 1.00 85.94 89 HIS A N 1
ATOM 655 C CA . HIS A 1 89 ? -9.345 11.245 -0.170 1.00 85.94 89 HIS A CA 1
ATOM 656 C C . HIS A 1 89 ? -8.988 12.628 0.407 1.00 85.94 89 HIS A C 1
ATOM 658 O O . HIS A 1 89 ? -8.295 13.410 -0.245 1.00 85.94 89 HIS A O 1
ATOM 664 N N . PRO A 1 90 ? -9.432 12.955 1.637 1.00 82.88 90 PRO A N 1
ATOM 665 C CA . PRO A 1 90 ? -8.907 14.098 2.380 1.00 82.88 90 PRO A CA 1
ATOM 666 C C . PRO A 1 90 ? -7.371 14.108 2.436 1.00 82.88 90 PRO A C 1
ATOM 668 O O . PRO A 1 90 ? -6.740 13.053 2.486 1.00 82.88 90 PRO A O 1
ATOM 671 N N . ARG A 1 91 ? -6.770 15.304 2.480 1.00 81.69 91 ARG A N 1
ATOM 672 C CA . ARG A 1 91 ? -5.327 15.449 2.737 1.00 81.69 91 ARG A CA 1
ATOM 673 C C . ARG A 1 91 ? -4.961 14.865 4.104 1.00 81.69 91 ARG A C 1
ATOM 675 O O . ARG A 1 91 ? -5.744 14.983 5.043 1.00 81.69 91 ARG A O 1
ATOM 682 N N . GLY A 1 92 ? -3.763 14.288 4.204 1.00 81.75 92 GLY A N 1
ATOM 683 C CA . GLY A 1 92 ? -3.258 13.669 5.436 1.00 81.75 92 GLY A CA 1
ATOM 684 C C . GLY A 1 92 ? -3.790 12.258 5.691 1.00 81.75 92 GLY A C 1
ATOM 685 O O . GLY A 1 92 ? -3.589 11.721 6.774 1.00 81.75 92 GLY A O 1
ATOM 686 N N . ARG A 1 93 ? -4.484 11.652 4.719 1.00 88.06 93 ARG A N 1
ATOM 68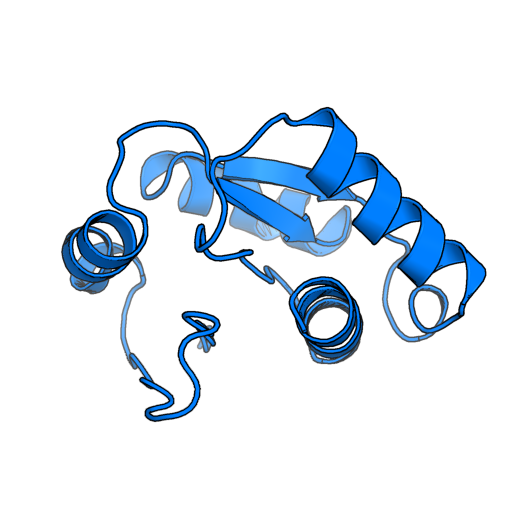7 C CA . ARG A 1 93 ? -4.880 10.247 4.818 1.00 88.06 93 ARG A CA 1
ATOM 688 C C . ARG A 1 93 ? -3.713 9.331 4.452 1.00 88.06 93 ARG A C 1
ATOM 690 O O . ARG A 1 93 ? -3.075 9.585 3.432 1.00 88.06 93 ARG A O 1
ATOM 697 N N . PRO A 1 94 ? -3.459 8.270 5.236 1.00 92.06 94 PRO A N 1
ATOM 698 C CA . PRO A 1 94 ? -2.330 7.390 4.988 1.00 92.06 94 PRO A CA 1
ATOM 699 C C . PRO A 1 94 ? -2.580 6.517 3.754 1.00 92.06 94 PRO A C 1
ATOM 701 O O . PRO A 1 94 ? -3.707 6.079 3.502 1.00 92.06 94 PRO A O 1
ATOM 704 N N . ILE A 1 95 ? -1.506 6.245 3.014 1.00 94.25 95 ILE A N 1
ATOM 705 C CA . ILE A 1 95 ? -1.472 5.249 1.941 1.00 94.25 95 ILE A CA 1
ATOM 706 C C . ILE A 1 95 ? -0.962 3.934 2.535 1.00 94.25 95 ILE A C 1
ATOM 708 O O . ILE A 1 95 ? 0.071 3.902 3.203 1.00 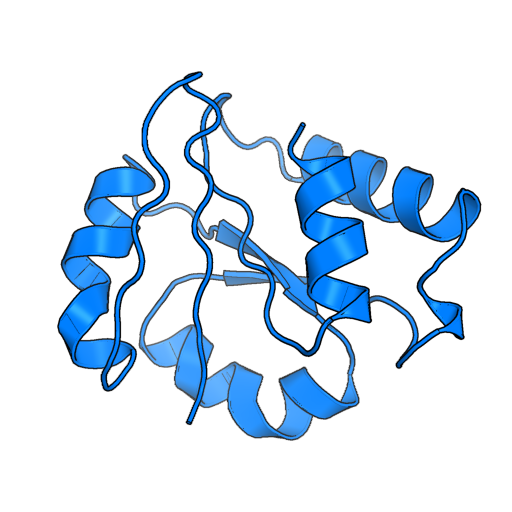94.25 95 ILE A O 1
ATOM 712 N N . ILE A 1 96 ? -1.673 2.837 2.281 1.00 95.62 96 ILE A N 1
ATOM 713 C CA . ILE A 1 96 ? -1.254 1.491 2.672 1.00 95.62 96 ILE A CA 1
ATOM 714 C C . ILE A 1 96 ? -0.402 0.889 1.555 1.00 95.62 96 ILE A C 1
ATOM 716 O O . ILE A 1 96 ? -0.880 0.679 0.443 1.00 95.62 96 ILE A O 1
ATOM 720 N N . ALA A 1 97 ? 0.850 0.554 1.857 1.00 96.50 97 ALA A N 1
ATOM 721 C CA . ALA A 1 97 ? 1.698 -0.248 0.981 1.00 96.50 97 ALA A CA 1
ATOM 722 C C . ALA A 1 97 ? 1.582 -1.730 1.371 1.00 96.50 97 ALA A C 1
ATOM 724 O O . ALA A 1 97 ? 2.162 -2.163 2.366 1.00 96.50 97 ALA A O 1
ATOM 725 N N . LEU A 1 98 ? 0.830 -2.520 0.601 1.00 96.50 98 LEU A N 1
ATOM 726 C CA . LEU A 1 98 ? 0.685 -3.958 0.834 1.00 96.50 98 LEU A CA 1
ATOM 727 C C . LEU A 1 98 ? 1.572 -4.730 -0.149 1.00 96.50 98 LEU A C 1
ATOM 729 O O . LEU A 1 98 ? 1.152 -5.069 -1.255 1.00 96.50 98 LEU A O 1
ATOM 733 N N . GLY A 1 99 ? 2.808 -5.017 0.252 1.00 93.62 99 GLY A N 1
ATOM 734 C CA . GLY A 1 99 ? 3.757 -5.750 -0.582 1.00 93.62 99 GLY A CA 1
ATOM 735 C C . GLY A 1 99 ? 5.180 -5.727 -0.038 1.00 93.62 99 GLY A C 1
ATOM 736 O O . GLY A 1 99 ? 5.404 -5.510 1.149 1.00 93.62 99 GLY A O 1
ATOM 737 N N . GLY A 1 100 ? 6.146 -5.992 -0.919 1.00 91.38 100 GLY A N 1
ATOM 738 C CA . GLY A 1 100 ? 7.573 -5.874 -0.608 1.00 91.38 100 GLY A CA 1
ATOM 739 C C . GLY A 1 100 ? 8.129 -4.469 -0.863 1.00 91.38 100 GLY A C 1
ATOM 740 O O . GLY A 1 100 ? 7.384 -3.519 -1.097 1.00 91.38 100 GLY A O 1
ATOM 741 N N . GLY A 1 101 ? 9.461 -4.356 -0.901 1.00 92.31 101 GLY A N 1
ATOM 742 C CA . GLY A 1 101 ? 10.157 -3.071 -1.050 1.00 92.31 101 GLY A CA 1
ATOM 743 C C . GLY A 1 101 ? 9.763 -2.264 -2.291 1.00 92.31 101 GLY A C 1
ATOM 744 O O . GLY A 1 101 ? 9.645 -1.056 -2.201 1.00 92.31 101 GLY A O 1
ATOM 745 N N . ALA A 1 102 ? 9.471 -2.903 -3.430 1.00 93.19 102 ALA A N 1
ATOM 746 C CA . ALA A 1 102 ? 9.058 -2.173 -4.632 1.00 93.19 102 ALA A CA 1
ATOM 747 C C . ALA A 1 102 ? 7.714 -1.447 -4.489 1.00 93.19 102 ALA A C 1
ATOM 749 O O . ALA A 1 102 ? 7.590 -0.296 -4.900 1.00 93.19 102 ALA A O 1
ATOM 750 N N . VAL A 1 103 ? 6.733 -2.100 -3.865 1.00 95.44 103 VAL A N 1
ATOM 751 C CA . VAL A 1 103 ? 5.439 -1.484 -3.542 1.00 95.44 103 VAL A CA 1
ATOM 752 C C . VAL A 1 103 ? 5.628 -0.384 -2.494 1.00 95.44 103 VAL A C 1
ATOM 754 O O . VAL A 1 103 ? 5.069 0.699 -2.647 1.00 95.44 103 VAL A O 1
ATOM 757 N N . GLY A 1 104 ? 6.450 -0.641 -1.469 1.00 94.19 104 GLY A N 1
ATOM 758 C CA . GLY A 1 104 ? 6.780 0.329 -0.422 1.00 94.19 104 GLY A CA 1
ATOM 759 C C . GLY A 1 104 ? 7.446 1.599 -0.956 1.00 94.19 104 GLY A C 1
ATOM 760 O O . GLY A 1 104 ? 6.983 2.693 -0.650 1.00 94.19 104 GLY A O 1
ATOM 761 N N . ASP A 1 105 ? 8.471 1.462 -1.799 1.00 93.88 105 ASP A N 1
ATOM 762 C CA . ASP A 1 105 ? 9.185 2.584 -2.421 1.00 93.88 105 ASP A CA 1
ATOM 763 C C . ASP A 1 105 ? 8.225 3.454 -3.247 1.00 93.88 105 ASP A C 1
ATOM 765 O O . ASP A 1 105 ? 8.233 4.680 -3.143 1.00 93.88 105 ASP A O 1
ATOM 769 N N . LEU A 1 106 ? 7.369 2.819 -4.055 1.00 95.25 106 LEU A N 1
ATOM 770 C CA . LEU A 1 106 ? 6.444 3.524 -4.937 1.00 95.25 106 LEU A CA 1
ATOM 771 C C . LEU A 1 106 ? 5.344 4.249 -4.158 1.00 95.25 106 LEU A C 1
ATOM 773 O O . LEU A 1 106 ? 5.050 5.409 -4.442 1.00 95.25 106 LEU A O 1
ATOM 777 N N . ALA A 1 107 ? 4.754 3.577 -3.168 1.00 94.88 107 ALA A N 1
ATOM 778 C CA . ALA A 1 107 ? 3.734 4.158 -2.304 1.00 94.88 107 ALA A CA 1
ATOM 779 C C . ALA A 1 107 ? 4.305 5.296 -1.450 1.00 94.88 107 ALA A C 1
ATOM 781 O O . ALA A 1 107 ? 3.681 6.349 -1.352 1.00 94.88 107 ALA A O 1
ATOM 782 N N . GLY A 1 108 ? 5.504 5.111 -0.889 1.00 92.94 108 GLY A N 1
ATOM 783 C CA . GLY A 1 108 ? 6.194 6.133 -0.104 1.00 92.94 108 GLY A CA 1
ATOM 784 C C . GLY A 1 108 ? 6.519 7.374 -0.933 1.00 92.94 108 GLY A C 1
ATOM 785 O O . GLY A 1 108 ? 6.235 8.487 -0.505 1.00 92.94 108 GLY A O 1
ATOM 786 N N . LEU A 1 109 ? 7.026 7.200 -2.158 1.00 94.50 109 LEU A N 1
ATOM 787 C CA . LEU A 1 109 ? 7.255 8.324 -3.073 1.00 94.50 109 LEU A CA 1
ATOM 788 C C . LEU A 1 109 ? 5.959 9.009 -3.520 1.00 94.50 109 LEU A C 1
ATOM 790 O O . LEU A 1 109 ? 5.972 10.211 -3.755 1.00 94.50 109 LEU A O 1
ATOM 794 N N . ALA A 1 110 ? 4.855 8.271 -3.658 1.00 93.50 110 ALA A N 1
ATOM 795 C CA . ALA A 1 110 ? 3.557 8.853 -3.998 1.00 93.50 110 ALA A CA 1
ATOM 796 C C . ALA A 1 110 ? 2.911 9.616 -2.826 1.00 93.50 110 ALA A C 1
ATOM 798 O O . ALA A 1 110 ? 2.062 10.474 -3.067 1.00 93.50 110 ALA A O 1
ATOM 799 N N . ALA A 1 111 ? 3.279 9.285 -1.583 1.00 91.12 111 ALA A N 1
ATOM 800 C CA . ALA A 1 111 ? 2.751 9.896 -0.363 1.00 91.12 111 ALA A CA 1
ATOM 801 C C . ALA A 1 111 ? 3.471 11.193 0.051 1.00 91.12 111 ALA A C 1
ATOM 803 O O . ALA A 1 111 ? 2.876 11.995 0.772 1.00 91.12 111 ALA A O 1
ATOM 804 N N . ALA A 1 112 ? 4.729 11.365 -0.371 1.00 84.62 112 ALA A N 1
ATOM 805 C CA . ALA A 1 112 ? 5.593 12.501 -0.031 1.00 84.62 112 ALA A CA 1
ATOM 806 C C . ALA A 1 112 ? 5.098 13.841 -0.609 1.00 84.62 112 ALA A C 1
ATOM 808 O O . ALA A 1 112 ? 5.204 14.860 0.116 1.00 84.62 112 ALA A O 1
#

Sequence (112 aa):
MSEIFLDDGQGGKSRALIGALGDHAEDIMALAGSDKPLPCVTDEHIWSLHGSRVADILPLDPIFVPRGEDAKNWAQLASVISAVACQNHPRGRPIIALGGGAVGDLAGLAAA

Foldseek 3Di:
DDWWWWDQLPPDDTDTDDDDVLVCLVVLVVSQVDLAAAEEEDAPVLCVVCVVVVCVRGRHDYDHADPDCNCVDPVNLVSSLVVVVVVVGDPRGIYTQRDDPSSVVSSVVSND

Secondary structure (DSSP, 8-state):
---EEE--SSSS--EEE-S-GGGGHHHHHHHHTSSSPEEEEEEHHHIIIIIHHHHTTS-EEEEEE-SGGGG-SHHHHHHHHHHHHHTTPPTTPPPEEESSHHHHHHHHHHH-